Protein AF-A0A432I249-F1 (afdb_monomer_lite)

Secondary structure (DSSP, 8-state):
------------------------PPPHHHHHHGGGG-STTHHHHHHT-SS--EEEPPSB--TGGGTT--HHHHHHHHHHHHTS---EEEEE-----HHHHHHHHHTT--B-----PPTT-EEEEE--B-TTSS-B-HHHHHHHHHHHHHHHHH--

Foldseek 3Di:
DDDDDDDDDDDPDDDDDDPPPPPQQDWVLCVVPLVCLPPPPRLVVVQPDPAAAEAEDFQKTQAPSCVVPAQQNVQVVVCVSSVHGHQEYEAEPADDDPVLQVVVVVRVIHGHHHPDHDPNYHYHYDHQADDSDRHGPPVVVVVVVVVRRCCRPVVD

Radius of gyration: 23.07 Å; chains: 1; bounding box: 67×30×86 Å

Structure (mmCIF, N/CA/C/O backbone):
data_AF-A0A432I249-F1
#
_entry.id   AF-A0A432I249-F1
#
loop_
_atom_site.group_PDB
_atom_site.id
_atom_site.type_symbol
_atom_site.label_atom_id
_atom_site.label_alt_id
_atom_site.label_comp_id
_atom_site.label_asym_id
_atom_site.label_entity_id
_atom_site.label_seq_id
_atom_site.pdbx_PDB_ins_code
_atom_site.Cartn_x
_atom_site.Cartn_y
_atom_site.Cartn_z
_atom_site.occupancy
_atom_site.B_iso_or_equiv
_atom_site.auth_seq_id
_atom_site.auth_comp_id
_atom_site.auth_asym_id
_atom_site.auth_atom_id
_atom_site.pdbx_PDB_model_num
ATOM 1 N N . MET A 1 1 ? 46.261 6.433 66.147 1.00 39.56 1 MET A N 1
ATOM 2 C CA . MET A 1 1 ? 46.619 7.655 65.395 1.00 39.56 1 MET A CA 1
ATOM 3 C C . MET A 1 1 ? 46.267 7.464 63.922 1.00 39.56 1 MET A C 1
ATOM 5 O O . MET A 1 1 ? 46.633 6.440 63.376 1.00 39.56 1 MET A O 1
ATOM 9 N N . ALA A 1 2 ? 45.525 8.437 63.375 1.00 38.78 2 ALA A N 1
ATOM 10 C CA . ALA A 1 2 ? 45.389 8.922 61.988 1.00 38.78 2 ALA A CA 1
ATOM 11 C C . ALA A 1 2 ? 45.228 7.986 60.755 1.00 38.78 2 ALA A C 1
ATOM 13 O O . ALA A 1 2 ? 45.901 6.983 60.575 1.00 38.78 2 ALA A O 1
ATOM 14 N N . ARG A 1 3 ? 44.317 8.439 59.877 1.00 41.22 3 ARG A N 1
ATOM 15 C CA . ARG A 1 3 ? 43.833 7.914 58.584 1.00 41.22 3 ARG A CA 1
ATOM 16 C C . ARG A 1 3 ? 44.811 8.163 57.423 1.00 41.22 3 ARG A C 1
ATOM 18 O O . ARG A 1 3 ? 45.407 9.231 57.427 1.00 41.22 3 ARG A O 1
ATOM 25 N N . THR A 1 4 ? 44.689 7.379 56.337 1.00 40.75 4 THR A N 1
ATOM 26 C CA . THR A 1 4 ? 44.622 7.934 54.960 1.00 40.75 4 THR A CA 1
ATOM 27 C C . THR A 1 4 ? 43.804 7.053 54.002 1.00 40.75 4 THR A C 1
ATOM 29 O O . THR A 1 4 ? 43.886 5.830 54.022 1.00 40.75 4 THR A O 1
ATOM 32 N N . ARG A 1 5 ? 42.980 7.717 53.180 1.00 40.72 5 ARG A N 1
ATOM 33 C CA . ARG A 1 5 ? 42.130 7.199 52.096 1.00 40.72 5 ARG A CA 1
ATOM 34 C C . ARG A 1 5 ? 42.925 6.991 50.798 1.00 40.72 5 ARG A C 1
ATOM 36 O O . ARG A 1 5 ? 43.811 7.787 50.515 1.00 40.72 5 ARG A O 1
ATOM 43 N N . GLY A 1 6 ? 42.404 6.113 49.936 1.00 35.84 6 GLY A N 1
ATOM 44 C CA . GLY A 1 6 ? 42.219 6.416 48.509 1.00 35.84 6 GLY A CA 1
ATOM 45 C C . GLY A 1 6 ? 42.920 5.484 47.518 1.00 35.84 6 GLY A C 1
ATOM 46 O O . GLY A 1 6 ? 44.135 5.520 47.415 1.00 35.84 6 GLY A O 1
ATOM 47 N N . GLN A 1 7 ? 42.142 4.747 46.716 1.00 36.84 7 GLN A N 1
ATOM 48 C CA . GLN A 1 7 ? 41.922 5.000 45.274 1.00 36.84 7 GLN A CA 1
ATOM 49 C C . GLN A 1 7 ? 41.395 3.735 44.564 1.00 36.84 7 GLN A C 1
ATOM 51 O O . GLN A 1 7 ? 42.015 2.677 44.567 1.00 36.84 7 GLN A O 1
ATOM 56 N N . HIS A 1 8 ? 40.214 3.880 43.960 1.00 43.69 8 HIS A N 1
ATOM 57 C CA . HIS A 1 8 ? 39.611 2.970 42.982 1.00 43.69 8 HIS A CA 1
ATOM 58 C C . HIS A 1 8 ? 40.391 2.985 41.656 1.00 43.69 8 HIS A C 1
ATOM 60 O O . HIS A 1 8 ? 40.797 4.070 41.237 1.00 43.69 8 HIS A O 1
ATOM 66 N N . PRO A 1 9 ? 40.419 1.873 40.897 1.00 45.19 9 PRO A N 1
ATOM 67 C CA . PRO A 1 9 ? 40.524 1.923 39.447 1.00 45.19 9 PRO A CA 1
ATOM 68 C C . PRO A 1 9 ? 39.178 1.606 38.753 1.00 45.19 9 PRO A C 1
ATOM 70 O O . PRO A 1 9 ? 38.284 1.011 39.365 1.00 45.19 9 PRO A O 1
ATOM 73 N N . PRO A 1 10 ? 39.000 2.037 37.488 1.00 40.31 10 PRO A N 1
ATOM 74 C CA . PRO A 1 10 ? 37.690 2.290 36.898 1.00 40.31 10 PRO A CA 1
ATOM 75 C C . PRO A 1 10 ? 37.251 1.242 35.860 1.00 40.31 10 PRO A C 1
ATOM 77 O O . PRO A 1 10 ? 38.061 0.580 35.221 1.00 40.31 10 PRO A O 1
ATOM 80 N N . GLY A 1 11 ? 35.943 1.221 35.581 1.00 33.94 11 GLY A N 1
ATOM 81 C CA . GLY A 1 11 ? 35.483 1.189 34.188 1.00 33.94 11 GLY A CA 1
ATOM 82 C C . GLY A 1 11 ? 35.222 -0.169 33.533 1.00 33.94 11 GLY A C 1
ATOM 83 O O . GLY A 1 11 ? 35.686 -0.409 32.423 1.00 33.94 11 GLY A O 1
ATOM 84 N N . GLY A 1 12 ? 34.372 -1.009 34.126 1.00 35.88 12 GLY A N 1
ATOM 85 C CA . GLY A 1 12 ? 33.705 -2.089 33.390 1.00 35.88 12 GLY A CA 1
ATOM 86 C C . GLY A 1 12 ? 32.605 -1.538 32.475 1.00 35.88 12 GLY A C 1
ATOM 87 O O . GLY A 1 12 ? 31.441 -1.473 32.870 1.00 35.88 12 GLY A O 1
ATOM 88 N N . ARG A 1 13 ? 32.953 -1.109 31.253 1.00 39.19 13 ARG A N 1
ATOM 89 C CA . ARG A 1 13 ? 31.958 -0.742 30.230 1.00 39.19 13 ARG A CA 1
ATOM 90 C C . ARG A 1 13 ? 31.211 -1.996 29.777 1.00 39.19 13 ARG A C 1
ATOM 92 O O . ARG A 1 13 ? 31.742 -2.831 29.049 1.00 39.19 13 ARG A O 1
ATOM 99 N N . ARG A 1 14 ? 29.957 -2.102 30.219 1.00 43.97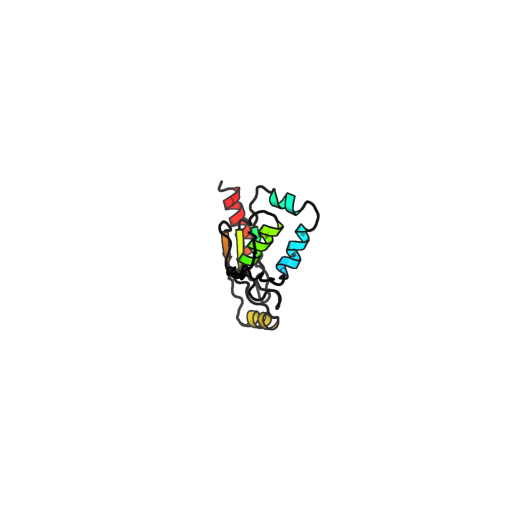 14 ARG A N 1
ATOM 100 C CA . ARG A 1 14 ? 28.965 -3.046 29.703 1.00 43.97 14 ARG A CA 1
ATOM 101 C C . ARG A 1 14 ? 28.795 -2.817 28.202 1.00 43.97 14 ARG A C 1
ATOM 103 O O . ARG A 1 14 ? 28.569 -1.694 27.756 1.00 43.97 14 ARG A O 1
ATOM 110 N N . ARG A 1 15 ? 28.920 -3.899 27.437 1.00 41.84 15 ARG A N 1
ATOM 111 C CA . ARG A 1 15 ? 28.599 -3.962 26.012 1.00 41.84 15 ARG A CA 1
ATOM 112 C C . ARG A 1 15 ? 27.089 -3.768 25.865 1.00 41.84 15 ARG A C 1
ATOM 114 O O . ARG A 1 15 ? 26.337 -4.689 26.154 1.00 41.84 15 ARG A O 1
ATOM 121 N N . HIS A 1 16 ? 26.657 -2.580 25.450 1.00 36.75 16 HIS A N 1
ATOM 122 C CA . HIS A 1 16 ? 25.337 -2.404 24.853 1.00 36.75 16 HIS A CA 1
ATOM 123 C C . HIS A 1 16 ? 25.505 -2.495 23.340 1.00 36.75 16 HIS A C 1
ATOM 125 O O . HIS A 1 16 ? 26.108 -1.635 22.700 1.00 36.75 16 HIS A O 1
ATOM 131 N N . SER A 1 17 ? 25.042 -3.624 22.824 1.00 36.53 17 SER A N 1
ATOM 132 C CA . SER A 1 17 ? 24.881 -3.960 21.422 1.00 36.53 17 SER A CA 1
ATOM 133 C C . SER A 1 17 ? 24.010 -2.943 20.684 1.00 36.53 17 SER A C 1
ATOM 135 O O . SER A 1 17 ? 22.998 -2.472 21.197 1.00 36.53 17 SER A O 1
ATOM 137 N N . ASP A 1 18 ? 24.458 -2.639 19.466 1.00 44.81 18 ASP A N 1
ATOM 138 C CA . ASP A 1 18 ? 23.685 -2.285 18.275 1.00 44.81 18 ASP A CA 1
ATOM 139 C C . ASP A 1 18 ? 22.194 -1.948 18.470 1.00 44.81 18 ASP A C 1
ATOM 141 O O . ASP A 1 18 ? 21.326 -2.813 18.408 1.00 44.81 18 ASP A O 1
ATOM 145 N N . LEU A 1 19 ? 21.884 -0.650 18.496 1.00 35.62 19 LEU A N 1
ATOM 146 C CA . LEU A 1 19 ? 20.716 -0.136 17.781 1.00 35.62 19 LEU A CA 1
ATOM 147 C C . LEU A 1 19 ? 21.216 0.848 16.727 1.00 35.62 19 LEU A C 1
ATOM 149 O O . LEU A 1 19 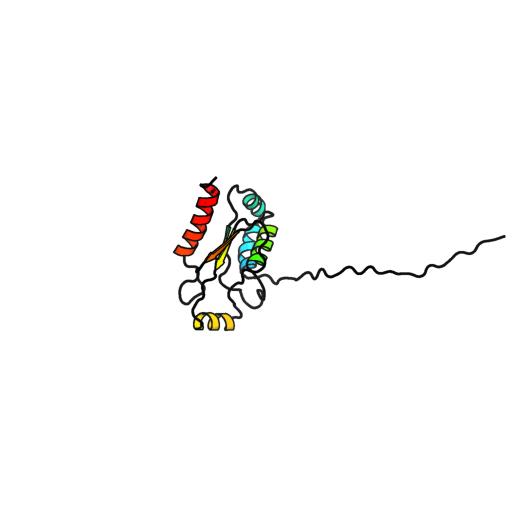? 21.219 2.069 16.900 1.00 35.62 19 LEU A O 1
ATOM 153 N N . ARG A 1 20 ? 21.671 0.294 15.600 1.00 33.75 20 ARG A N 1
ATOM 154 C CA . ARG A 1 20 ? 21.803 1.061 14.363 1.00 33.75 20 ARG A CA 1
ATOM 155 C C . ARG A 1 20 ? 20.412 1.569 14.009 1.00 33.75 20 ARG A C 1
ATOM 157 O O . ARG A 1 20 ? 19.611 0.838 13.435 1.00 33.75 20 ARG A O 1
ATOM 164 N N . ARG A 1 21 ? 20.138 2.833 14.338 1.00 39.12 21 ARG A N 1
ATOM 165 C CA . ARG A 1 21 ? 19.074 3.619 13.713 1.00 39.12 21 ARG A CA 1
ATOM 166 C C . ARG A 1 21 ? 19.352 3.609 12.214 1.00 39.12 21 ARG A C 1
ATOM 168 O O . ARG A 1 21 ? 20.125 4.418 11.706 1.00 39.12 21 ARG A O 1
ATOM 175 N N . ARG A 1 22 ? 18.782 2.635 11.505 1.00 40.09 22 ARG A N 1
ATOM 176 C CA . ARG A 1 22 ? 18.718 2.660 10.051 1.00 40.09 22 ARG A CA 1
ATOM 177 C C . ARG A 1 22 ? 17.809 3.834 9.724 1.00 40.09 22 ARG A C 1
ATOM 179 O O . ARG A 1 22 ? 16.592 3.722 9.789 1.00 40.09 22 ARG A O 1
ATOM 186 N N . HIS A 1 23 ? 18.412 4.986 9.444 1.00 43.94 23 HIS A N 1
ATOM 187 C CA . HIS A 1 23 ? 17.739 6.063 8.737 1.00 43.94 23 HIS A CA 1
ATOM 188 C C . HIS A 1 23 ? 17.369 5.523 7.359 1.00 43.94 23 HIS A C 1
ATOM 190 O O . HIS A 1 23 ? 18.151 5.573 6.410 1.00 43.94 23 HIS A O 1
ATOM 196 N N . HIS A 1 24 ? 16.192 4.912 7.295 1.00 50.62 24 HIS A N 1
ATOM 197 C CA . HIS A 1 24 ? 15.567 4.505 6.060 1.00 50.62 24 HIS A CA 1
ATOM 198 C C . HIS A 1 24 ? 15.215 5.798 5.335 1.00 50.62 24 HIS A C 1
ATOM 200 O O . HIS A 1 24 ? 14.399 6.584 5.818 1.00 50.62 24 HIS A O 1
ATOM 206 N N . ARG A 1 25 ? 15.945 6.097 4.256 1.00 45.66 25 ARG A N 1
ATOM 207 C CA . ARG A 1 25 ? 15.677 7.298 3.473 1.00 45.66 25 ARG A CA 1
ATOM 208 C C . ARG A 1 25 ? 14.258 7.179 2.924 1.00 45.66 25 ARG A C 1
ATOM 210 O O . ARG A 1 25 ? 13.833 6.134 2.445 1.00 45.66 25 ARG A O 1
ATOM 217 N N . THR A 1 26 ? 13.512 8.250 3.109 1.00 45.94 26 THR A N 1
ATOM 218 C CA . THR A 1 26 ? 12.086 8.358 2.849 1.00 45.94 26 THR A CA 1
ATOM 219 C C . THR A 1 26 ? 11.798 8.096 1.367 1.00 45.94 26 THR A C 1
ATOM 221 O O . THR A 1 26 ? 12.388 8.722 0.488 1.00 45.94 26 THR A O 1
ATOM 224 N N . GLY A 1 27 ? 10.920 7.134 1.084 1.00 50.34 27 GLY A N 1
ATOM 225 C CA . GLY A 1 27 ? 10.445 6.851 -0.268 1.00 50.34 27 GLY A CA 1
ATOM 226 C C . GLY A 1 27 ? 9.338 7.793 -0.724 1.00 50.34 27 GLY A C 1
ATOM 227 O O . GLY A 1 27 ? 8.674 8.405 0.109 1.00 50.34 27 GLY A O 1
ATOM 228 N N . LYS A 1 28 ? 9.089 7.881 -2.036 1.00 53.91 28 LYS A N 1
ATOM 229 C CA . LYS A 1 28 ? 8.008 8.712 -2.606 1.00 53.91 28 LYS A CA 1
ATOM 230 C C . LYS A 1 28 ? 6.633 8.376 -2.004 1.00 53.91 28 LYS A C 1
ATOM 232 O O . LYS A 1 28 ? 5.890 9.291 -1.691 1.00 53.91 28 LYS A O 1
ATOM 237 N N . LEU A 1 29 ? 6.360 7.094 -1.712 1.00 56.72 29 LEU A N 1
ATOM 238 C CA . LEU A 1 29 ? 5.166 6.645 -0.970 1.00 56.72 29 LEU A CA 1
ATOM 239 C C . LEU A 1 29 ? 5.002 7.382 0.368 1.00 56.72 29 LEU A C 1
ATOM 241 O O . LEU A 1 29 ? 3.925 7.866 0.696 1.00 56.72 29 LEU A O 1
ATOM 245 N N . LEU A 1 30 ? 6.085 7.491 1.140 1.00 57.38 30 LEU A N 1
ATOM 246 C CA . LEU A 1 30 ? 6.074 8.197 2.416 1.00 57.38 30 LEU A CA 1
ATOM 247 C C . LEU A 1 30 ? 5.973 9.709 2.205 1.00 57.38 30 LEU A C 1
ATOM 249 O O . LEU A 1 30 ? 5.273 10.375 2.951 1.00 57.38 30 LEU A O 1
ATOM 253 N N . HIS A 1 31 ? 6.613 10.257 1.175 1.00 56.72 31 HIS A N 1
ATOM 254 C CA . HIS A 1 31 ? 6.479 11.673 0.837 1.00 56.72 31 HIS A CA 1
ATOM 255 C C . HIS A 1 31 ? 5.096 12.065 0.303 1.00 56.72 31 HIS A C 1
ATOM 257 O O . HIS A 1 31 ? 4.776 13.242 0.351 1.00 56.72 31 HIS A O 1
ATOM 263 N N . GLU A 1 32 ? 4.285 11.131 -0.189 1.00 63.22 32 GLU A N 1
ATOM 264 C CA . GLU A 1 32 ? 2.922 11.408 -0.658 1.00 63.22 32 GLU A CA 1
ATOM 265 C C . GLU A 1 32 ? 1.874 11.124 0.422 1.00 63.22 32 GLU A C 1
ATOM 267 O O . GLU A 1 32 ? 0.943 11.908 0.586 1.00 63.22 32 GLU A O 1
ATOM 272 N N . LEU A 1 33 ? 2.043 10.053 1.209 1.00 74.94 33 LEU A N 1
ATOM 273 C CA . LEU A 1 33 ? 1.086 9.690 2.257 1.00 74.94 33 LEU A CA 1
ATOM 274 C C . LEU A 1 33 ? 1.325 10.422 3.577 1.00 74.94 33 LEU A C 1
ATOM 276 O O . LEU A 1 33 ? 0.365 10.863 4.199 1.00 74.94 33 LEU A O 1
ATOM 280 N N . VAL A 1 34 ? 2.576 10.586 4.022 1.00 75.25 34 VAL A N 1
ATOM 281 C CA . VAL A 1 34 ? 2.858 11.227 5.321 1.00 75.25 34 VAL A CA 1
ATOM 282 C C . VAL A 1 34 ? 2.346 12.671 5.373 1.00 75.25 34 VAL A C 1
ATOM 284 O O . VAL A 1 34 ? 1.765 13.025 6.398 1.00 75.25 34 VAL A O 1
ATOM 287 N N . PRO A 1 35 ? 2.458 13.502 4.313 1.00 76.06 35 PRO A N 1
ATOM 288 C CA . PRO A 1 35 ? 1.904 14.852 4.350 1.00 76.06 35 PRO A CA 1
ATOM 289 C C . PRO A 1 35 ? 0.399 14.930 4.582 1.00 76.06 35 PRO A C 1
ATOM 291 O O . PRO A 1 35 ? -0.049 15.912 5.162 1.00 76.06 35 PRO A O 1
ATOM 294 N N . ILE A 1 36 ? -0.374 13.909 4.195 1.00 76.38 36 ILE A N 1
ATOM 295 C CA . ILE A 1 36 ? -1.826 13.869 4.432 1.00 76.38 36 ILE A CA 1
ATOM 296 C C . ILE A 1 36 ? -2.129 13.845 5.937 1.00 76.38 36 ILE A C 1
ATOM 298 O O . ILE A 1 36 ? -3.144 14.382 6.362 1.00 76.38 36 ILE A O 1
ATOM 302 N N . PHE A 1 37 ? -1.225 13.294 6.751 1.00 77.00 37 PHE A N 1
ATOM 303 C CA . PHE A 1 37 ? -1.368 13.212 8.206 1.00 77.00 37 PHE A CA 1
ATOM 304 C C . PHE A 1 37 ? -0.759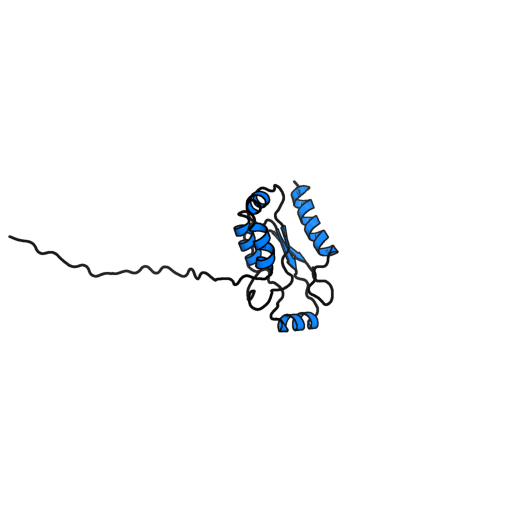 14.403 8.966 1.00 77.00 37 PHE A C 1
ATOM 306 O O . PHE A 1 37 ? -0.876 14.458 10.187 1.00 77.00 37 PHE A O 1
ATOM 313 N N . LEU A 1 38 ? -0.089 15.342 8.281 1.00 78.62 38 LEU A N 1
ATOM 314 C CA . LEU A 1 38 ? 0.522 16.520 8.916 1.00 78.62 38 LEU A CA 1
ATOM 315 C C . LEU A 1 38 ? -0.483 17.576 9.411 1.00 78.62 38 LEU A C 1
ATOM 317 O O . LEU A 1 38 ? -0.192 18.204 10.432 1.00 78.62 38 LEU A O 1
ATOM 321 N N . PRO A 1 39 ? -1.627 17.827 8.739 1.00 85.50 39 PRO A N 1
ATOM 322 C CA . PRO A 1 39 ? -2.646 18.714 9.279 1.00 85.50 39 PRO A CA 1
ATOM 323 C C . PRO A 1 39 ? -3.167 18.204 10.628 1.00 85.50 39 PRO A C 1
ATOM 325 O O . PRO A 1 39 ? -3.422 17.012 10.808 1.00 85.50 39 PRO A O 1
ATOM 328 N N . ALA A 1 40 ? -3.337 19.124 11.579 1.00 82.56 40 ALA A N 1
ATOM 329 C CA . ALA A 1 40 ? -3.802 18.796 12.922 1.00 82.56 40 ALA A CA 1
ATOM 330 C C . ALA A 1 40 ? -5.170 18.090 12.885 1.00 82.56 40 ALA A C 1
ATOM 332 O O . ALA A 1 40 ? -6.075 18.523 12.173 1.00 82.56 40 ALA A O 1
ATOM 333 N N . GLY A 1 41 ? -5.317 17.013 13.660 1.00 84.31 41 GLY A N 1
ATOM 334 C CA . GLY A 1 41 ? -6.565 16.256 13.781 1.00 84.31 41 GLY A CA 1
ATOM 335 C C . GLY A 1 41 ? -6.728 15.105 12.783 1.00 84.31 41 GLY A C 1
ATOM 336 O O . GLY A 1 41 ? -7.539 14.216 13.031 1.00 84.31 41 GLY A O 1
ATOM 337 N N . VAL A 1 42 ? -5.978 15.068 11.670 1.00 87.50 42 VAL A N 1
ATOM 338 C CA . VAL A 1 42 ? -6.174 14.022 10.644 1.00 87.50 42 VAL A CA 1
ATOM 339 C C . VAL A 1 42 ? -5.777 12.647 11.167 1.00 87.50 42 VAL A C 1
ATOM 341 O O . VAL A 1 42 ? -6.524 11.687 10.989 1.00 87.50 42 VAL A O 1
ATOM 344 N N . ARG A 1 43 ? -4.627 12.540 11.842 1.00 89.50 43 ARG A N 1
ATOM 345 C CA . ARG A 1 43 ? -4.191 11.264 12.427 1.00 89.50 43 ARG A CA 1
ATOM 346 C C . ARG A 1 43 ? -5.188 10.761 13.474 1.00 89.50 43 ARG A C 1
ATOM 348 O O . ARG A 1 43 ? -5.487 9.577 13.475 1.00 89.50 43 ARG A O 1
ATOM 355 N N . GLU A 1 44 ? -5.748 11.646 14.305 1.00 90.44 44 GLU A N 1
ATOM 356 C CA . GLU A 1 44 ? -6.713 11.281 15.345 1.00 90.44 44 GLU A CA 1
ATOM 357 C C . GLU A 1 44 ? -8.010 10.749 14.732 1.00 90.44 44 GLU A C 1
ATOM 359 O O . GLU A 1 44 ? -8.517 9.716 15.163 1.00 90.44 44 GLU A O 1
ATOM 364 N N . VAL A 1 45 ? -8.512 11.414 13.687 1.00 90.38 45 VAL A N 1
ATOM 365 C CA . VAL A 1 45 ? -9.711 10.971 12.963 1.00 90.38 45 VAL A CA 1
ATOM 366 C C . VAL A 1 45 ? -9.476 9.620 12.294 1.00 90.38 45 VAL A C 1
ATOM 368 O O . VAL A 1 45 ? -10.313 8.732 12.419 1.00 90.38 45 VAL A O 1
ATOM 371 N N . VAL A 1 46 ? -8.339 9.435 11.617 1.00 88.06 46 VAL A N 1
ATOM 372 C CA . VAL A 1 46 ? -8.018 8.159 10.959 1.00 88.06 46 VAL A CA 1
ATOM 373 C C . VAL A 1 46 ? -7.793 7.047 11.984 1.00 88.06 46 VAL A C 1
ATOM 375 O O . VAL A 1 46 ? -8.219 5.921 11.756 1.00 88.06 46 VAL A O 1
ATOM 378 N N . ALA A 1 47 ? -7.175 7.335 13.128 1.00 90.94 47 ALA A N 1
ATOM 379 C CA . ALA A 1 47 ? -6.999 6.350 14.190 1.00 90.94 47 ALA A CA 1
ATOM 380 C C . ALA A 1 47 ? -8.344 5.882 14.773 1.00 90.94 47 ALA A C 1
ATOM 382 O O . ALA A 1 47 ? -8.480 4.705 15.103 1.00 90.94 47 ALA A O 1
ATOM 383 N N . ALA A 1 48 ? -9.332 6.779 14.852 1.00 92.75 48 ALA A N 1
ATOM 384 C CA . ALA A 1 48 ? -10.639 6.531 15.456 1.00 92.75 48 ALA A CA 1
ATOM 385 C C . ALA A 1 48 ? -11.678 5.872 14.527 1.00 92.75 48 ALA A C 1
ATOM 387 O O . ALA A 1 48 ? -12.802 5.651 14.965 1.00 92.75 48 ALA A O 1
ATOM 388 N N . VAL A 1 49 ? -11.360 5.577 13.258 1.00 91.00 49 VAL A N 1
ATOM 389 C CA . VAL A 1 49 ? -12.333 4.926 12.359 1.00 91.00 49 VAL A CA 1
ATOM 390 C C . VAL A 1 49 ? -12.620 3.488 12.800 1.00 91.00 49 VAL A C 1
ATOM 392 O O . VAL A 1 49 ? -11.693 2.731 13.063 1.00 91.00 49 VAL A O 1
ATOM 395 N N . ASP A 1 50 ? -13.880 3.058 12.800 1.00 88.56 50 ASP A N 1
ATOM 396 C CA . ASP A 1 50 ? -14.230 1.675 13.178 1.00 88.56 50 ASP A CA 1
ATOM 397 C C . ASP A 1 50 ? -13.886 0.641 12.085 1.00 88.56 50 ASP A C 1
ATOM 399 O O . ASP A 1 50 ? -13.798 -0.558 12.340 1.00 88.56 50 ASP A O 1
ATOM 403 N N . GLY A 1 51 ? -13.673 1.098 10.847 1.00 91.31 51 GLY A N 1
ATOM 404 C CA . GLY A 1 51 ? -13.313 0.244 9.712 1.00 91.31 51 GLY A CA 1
ATOM 405 C C . GLY A 1 51 ? -11.829 -0.152 9.674 1.00 91.31 51 GLY A C 1
ATOM 406 O O . GLY A 1 51 ? -10.999 0.461 10.354 1.00 91.31 51 GLY A O 1
ATOM 407 N N . PRO A 1 52 ? -11.458 -1.150 8.847 1.00 94.19 52 PRO A N 1
ATOM 408 C CA . PRO A 1 52 ? -10.069 -1.565 8.695 1.00 94.19 52 PRO A CA 1
ATOM 409 C C . PRO A 1 52 ? -9.233 -0.510 7.959 1.00 94.19 52 PRO A C 1
ATOM 411 O O . PRO A 1 52 ? -9.674 0.085 6.973 1.00 94.19 52 PRO A O 1
ATOM 414 N N . ILE A 1 53 ? -7.984 -0.337 8.382 1.00 95.31 53 ILE A N 1
ATOM 415 C CA . ILE A 1 53 ? -6.981 0.460 7.679 1.00 95.31 53 ILE A CA 1
ATOM 416 C C . ILE A 1 53 ? -6.307 -0.422 6.624 1.00 95.31 53 ILE A C 1
ATOM 418 O O . ILE A 1 53 ? -5.519 -1.312 6.946 1.00 95.31 53 ILE A O 1
ATOM 422 N N . VAL A 1 54 ? -6.595 -0.150 5.350 1.00 96.31 54 VAL A N 1
ATOM 423 C CA . VAL A 1 54 ? -6.026 -0.876 4.204 1.00 96.31 54 VAL A CA 1
ATOM 424 C C . VAL A 1 54 ? -4.964 -0.020 3.515 1.00 96.31 54 VAL A C 1
ATOM 426 O O . VAL A 1 54 ? -5.266 1.054 2.993 1.00 96.31 54 VAL A O 1
ATOM 429 N N . LEU A 1 55 ? -3.723 -0.505 3.466 1.00 96.50 55 LEU A N 1
ATOM 430 C CA . LEU A 1 55 ? -2.614 0.139 2.763 1.00 96.50 55 LEU A CA 1
ATOM 431 C C . LEU A 1 55 ? -2.392 -0.510 1.392 1.00 96.50 55 LEU A C 1
ATOM 433 O O . LEU A 1 55 ? -1.960 -1.655 1.299 1.00 96.50 55 LEU A O 1
ATOM 437 N N . VAL A 1 56 ? -2.610 0.244 0.315 1.00 96.44 56 VAL A N 1
ATOM 438 C CA . VAL A 1 56 ? -2.189 -0.161 -1.036 1.00 96.44 56 VAL A CA 1
ATOM 439 C C . VAL A 1 56 ? -0.780 0.359 -1.285 1.00 96.44 56 VAL A C 1
ATOM 441 O O . VAL A 1 56 ? -0.532 1.561 -1.202 1.00 96.44 56 VAL A O 1
ATOM 444 N N . THR A 1 57 ? 0.152 -0.545 -1.570 1.00 95.25 57 THR A N 1
ATOM 445 C CA . THR A 1 57 ? 1.559 -0.181 -1.769 1.00 95.25 57 THR A CA 1
ATOM 446 C C . THR A 1 57 ? 1.857 0.276 -3.195 1.00 95.25 57 THR A C 1
ATOM 448 O O . THR A 1 57 ? 1.094 0.033 -4.129 1.00 95.25 57 THR A O 1
ATOM 451 N N . ASN A 1 58 ? 2.997 0.945 -3.376 1.00 92.69 58 ASN A N 1
ATOM 452 C CA . ASN A 1 58 ? 3.527 1.206 -4.711 1.00 92.69 58 ASN A CA 1
ATOM 453 C C . ASN A 1 58 ? 3.920 -0.108 -5.403 1.00 92.69 58 ASN A C 1
ATOM 455 O O . ASN A 1 58 ? 4.364 -1.052 -4.757 1.00 92.69 58 ASN A O 1
ATOM 459 N N . LEU A 1 59 ? 3.840 -0.132 -6.736 1.00 93.62 59 LEU A N 1
ATOM 460 C CA . LEU A 1 59 ? 4.303 -1.271 -7.540 1.00 93.62 59 LEU A CA 1
ATOM 461 C C . LEU A 1 59 ? 5.832 -1.413 -7.530 1.00 93.62 59 LEU A C 1
ATOM 463 O O . LEU A 1 59 ? 6.361 -2.520 -7.584 1.00 93.62 59 LEU A O 1
ATOM 467 N N . LEU A 1 60 ? 6.527 -0.277 -7.484 1.00 92.75 60 LEU A N 1
ATOM 468 C CA . LEU A 1 60 ? 7.978 -0.173 -7.533 1.00 92.75 60 LEU A CA 1
ATOM 469 C C . LEU A 1 60 ? 8.490 0.663 -6.357 1.00 92.75 60 LEU A C 1
ATOM 471 O O . LEU A 1 60 ? 7.786 1.523 -5.818 1.00 92.75 60 LEU A O 1
ATOM 475 N N . THR A 1 61 ? 9.753 0.459 -6.012 1.00 92.19 61 THR A N 1
ATOM 476 C CA . THR A 1 61 ? 10.547 1.444 -5.285 1.00 92.19 61 THR A CA 1
ATOM 477 C C . THR A 1 61 ? 10.757 2.695 -6.144 1.00 92.19 61 THR A C 1
ATOM 479 O O . THR A 1 61 ? 10.674 2.667 -7.371 1.00 92.19 61 THR A O 1
ATOM 482 N N . GLU A 1 62 ? 11.016 3.829 -5.496 1.00 86.00 62 GLU A N 1
ATOM 483 C CA . GLU A 1 62 ? 11.168 5.122 -6.164 1.00 86.00 62 GLU A CA 1
ATOM 484 C C . GLU A 1 62 ? 12.578 5.661 -5.939 1.00 86.00 62 GLU A C 1
ATOM 486 O O . GLU A 1 62 ? 12.897 6.273 -4.912 1.00 86.00 62 GLU A O 1
ATOM 491 N N . GLY A 1 63 ? 13.426 5.397 -6.931 1.00 82.75 63 GLY A N 1
ATOM 492 C CA . GLY A 1 63 ? 14.812 5.824 -6.978 1.00 82.75 63 GLY A CA 1
ATOM 493 C C . GLY A 1 63 ? 15.667 5.265 -5.839 1.00 82.75 63 GLY A C 1
ATOM 494 O O . GLY A 1 63 ? 15.281 4.412 -5.039 1.00 82.75 63 GLY A O 1
ATOM 495 N N . ARG A 1 64 ? 16.872 5.825 -5.708 1.00 81.62 64 ARG A N 1
ATOM 496 C CA . ARG A 1 64 ? 17.876 5.362 -4.731 1.00 81.62 64 ARG A CA 1
ATOM 497 C C . ARG A 1 64 ? 17.456 5.552 -3.269 1.00 81.62 64 ARG A C 1
ATOM 499 O O . ARG A 1 64 ? 18.050 4.931 -2.389 1.00 81.62 64 ARG A O 1
ATOM 506 N N . GLY A 1 65 ? 16.471 6.414 -3.001 1.00 76.56 65 GLY A N 1
ATOM 507 C CA . GLY A 1 65 ? 15.951 6.667 -1.655 1.00 76.56 65 GLY A CA 1
ATOM 508 C C . GLY A 1 65 ? 15.264 5.444 -1.049 1.00 76.56 65 GLY A C 1
ATOM 509 O O . GLY A 1 65 ? 15.390 5.220 0.147 1.00 76.56 65 GLY A O 1
ATOM 510 N N . MET A 1 66 ? 14.636 4.611 -1.881 1.00 87.00 66 MET A N 1
ATOM 511 C CA . MET A 1 66 ? 13.899 3.415 -1.460 1.00 87.00 66 MET A CA 1
ATOM 512 C C . MET A 1 66 ? 14.712 2.122 -1.556 1.00 87.00 66 MET A C 1
ATOM 514 O O . MET A 1 66 ? 14.138 1.037 -1.532 1.00 87.00 66 MET A O 1
ATOM 518 N N . LYS A 1 67 ? 16.043 2.198 -1.661 1.00 83.62 67 LYS A N 1
ATOM 519 C CA . LYS A 1 67 ? 16.869 0.989 -1.741 1.00 83.62 67 LYS A CA 1
ATOM 520 C C . LYS A 1 67 ? 16.668 0.118 -0.494 1.00 83.62 67 LYS A C 1
ATOM 522 O O . LYS A 1 67 ? 16.961 0.556 0.622 1.00 83.62 67 LYS A O 1
ATOM 527 N N . GLY A 1 68 ? 16.204 -1.116 -0.699 1.00 86.00 68 GLY A N 1
ATOM 528 C CA . GLY A 1 68 ? 15.877 -2.051 0.382 1.00 86.00 68 GLY A CA 1
ATOM 529 C C . GLY A 1 68 ? 14.627 -1.676 1.187 1.00 86.00 68 GLY A C 1
ATOM 530 O O . GLY A 1 68 ? 14.460 -2.175 2.296 1.00 86.00 68 GLY A O 1
ATOM 531 N N . PHE A 1 69 ? 13.789 -0.772 0.673 1.00 91.50 69 PHE A N 1
ATOM 532 C CA . PHE A 1 69 ? 12.483 -0.446 1.243 1.00 91.50 69 PHE A CA 1
ATOM 533 C C . PHE A 1 69 ? 11.468 -1.524 0.865 1.00 91.50 69 PHE A C 1
ATOM 535 O O . PHE A 1 69 ? 11.446 -1.981 -0.275 1.00 91.50 69 PHE A O 1
ATOM 542 N N . THR A 1 70 ? 10.628 -1.924 1.816 1.00 95.25 70 THR A N 1
ATOM 543 C CA . THR A 1 70 ? 9.682 -3.038 1.662 1.00 95.25 70 THR A CA 1
ATOM 544 C C . THR A 1 70 ? 8.249 -2.594 1.957 1.00 95.25 70 THR A C 1
ATOM 546 O O . THR A 1 70 ? 8.020 -1.550 2.576 1.00 95.25 70 THR A O 1
ATOM 549 N N . ALA A 1 71 ? 7.264 -3.399 1.557 1.00 95.94 71 ALA A N 1
ATOM 550 C CA . ALA A 1 71 ? 5.874 -3.206 1.965 1.00 95.94 71 ALA A CA 1
ATOM 551 C C . ALA A 1 71 ? 5.726 -3.236 3.497 1.00 95.94 71 ALA A C 1
ATOM 553 O O . ALA A 1 71 ? 5.060 -2.376 4.066 1.00 95.94 71 ALA A O 1
ATOM 554 N N . GLY A 1 72 ? 6.414 -4.152 4.182 1.00 96.88 72 GLY A N 1
ATOM 555 C CA . GLY A 1 72 ? 6.440 -4.220 5.646 1.00 96.88 72 GLY A CA 1
ATOM 556 C C . GLY A 1 72 ? 7.028 -2.977 6.326 1.00 96.88 72 GLY A C 1
ATOM 557 O O . GLY A 1 72 ? 6.501 -2.498 7.337 1.00 96.88 72 GLY A O 1
ATOM 558 N N . ALA A 1 73 ? 8.056 -2.365 5.727 1.00 94.94 73 ALA A N 1
ATOM 559 C CA . ALA A 1 73 ? 8.575 -1.073 6.177 1.00 94.94 73 ALA A CA 1
ATOM 560 C C . ALA A 1 73 ? 7.535 0.049 6.000 1.00 94.94 73 ALA A C 1
ATOM 562 O O . ALA A 1 73 ? 7.398 0.905 6.878 1.00 94.94 73 ALA A O 1
ATOM 563 N N . ALA A 1 74 ? 6.765 0.027 4.904 1.00 94.44 74 ALA A N 1
ATOM 564 C CA . ALA A 1 74 ? 5.653 0.953 4.693 1.00 94.44 74 ALA A CA 1
ATOM 565 C C . ALA A 1 74 ? 4.564 0.785 5.762 1.00 94.44 74 ALA A C 1
ATOM 567 O O . ALA A 1 74 ? 4.163 1.772 6.373 1.00 94.44 74 ALA A O 1
ATOM 568 N N . VAL A 1 75 ? 4.139 -0.455 6.026 1.00 96.62 75 VAL A N 1
ATOM 569 C CA . VAL A 1 75 ? 3.145 -0.800 7.056 1.00 96.62 75 VAL A CA 1
ATOM 570 C C . VAL A 1 75 ? 3.570 -0.263 8.416 1.00 96.62 75 VAL A C 1
ATOM 572 O O . VAL A 1 75 ? 2.805 0.453 9.060 1.00 96.62 75 VAL A O 1
ATOM 575 N N . SER A 1 76 ? 4.808 -0.545 8.823 1.00 95.31 76 SER A N 1
ATOM 576 C CA . SER A 1 76 ? 5.338 -0.103 10.116 1.00 95.31 76 SER A CA 1
ATOM 577 C C . SER A 1 76 ? 5.327 1.422 10.230 1.00 95.31 76 SER A C 1
ATOM 579 O O . SER A 1 76 ? 4.870 1.979 11.226 1.00 95.31 76 SER A O 1
ATOM 581 N N . ARG A 1 77 ? 5.779 2.116 9.177 1.00 92.81 77 ARG A N 1
ATOM 582 C CA . ARG A 1 77 ? 5.881 3.576 9.182 1.00 92.81 77 ARG A CA 1
ATOM 583 C C . ARG A 1 77 ? 4.521 4.267 9.148 1.00 92.81 77 ARG A C 1
ATOM 585 O O . ARG A 1 77 ? 4.340 5.267 9.832 1.00 92.81 77 ARG A O 1
ATOM 592 N N . ILE A 1 78 ? 3.577 3.761 8.359 1.00 93.50 78 ILE A N 1
ATOM 593 C CA . ILE A 1 78 ? 2.221 4.317 8.297 1.00 93.50 78 ILE A CA 1
ATOM 594 C C . ILE A 1 78 ? 1.482 4.059 9.609 1.00 93.50 78 ILE A C 1
ATOM 596 O O . ILE A 1 78 ? 0.844 4.974 10.120 1.00 93.50 78 ILE A O 1
ATOM 600 N N . SER A 1 79 ? 1.649 2.878 10.208 1.00 94.62 79 SER A N 1
ATOM 601 C CA . SER A 1 79 ? 1.061 2.578 11.517 1.00 94.62 79 SER A CA 1
ATOM 602 C C . SER A 1 79 ? 1.562 3.540 12.601 1.00 94.62 79 SER A C 1
ATOM 604 O O . SER A 1 79 ? 0.775 4.059 13.388 1.00 94.62 79 SER A O 1
ATOM 606 N N . GLU A 1 80 ? 2.865 3.844 12.603 1.00 93.44 80 GLU A N 1
ATOM 607 C CA . GLU A 1 80 ? 3.472 4.832 13.508 1.00 93.44 80 GLU A CA 1
ATOM 608 C C . GLU A 1 80 ? 2.891 6.241 13.301 1.00 93.44 80 GLU A C 1
ATOM 610 O O . GLU A 1 80 ? 2.602 6.938 14.270 1.00 93.44 80 GLU A O 1
ATOM 615 N N . VAL A 1 81 ? 2.704 6.661 12.046 1.00 91.88 81 VAL A N 1
ATOM 616 C CA . VAL A 1 81 ? 2.166 7.991 11.711 1.00 91.88 81 VAL A CA 1
ATOM 617 C C . VAL A 1 81 ? 0.701 8.133 12.124 1.00 91.88 81 VAL A C 1
ATOM 619 O O . VAL A 1 81 ? 0.315 9.186 12.632 1.00 91.88 81 VAL A O 1
ATOM 622 N N . ILE A 1 82 ? -0.104 7.087 11.930 1.00 92.19 82 ILE A N 1
ATOM 623 C CA . ILE A 1 82 ? -1.515 7.075 12.334 1.00 92.19 82 ILE A CA 1
ATOM 624 C C . ILE A 1 82 ? -1.637 6.952 13.861 1.00 92.19 82 ILE A C 1
ATOM 626 O O . ILE A 1 82 ? -2.552 7.516 14.452 1.00 92.19 82 ILE A O 1
ATOM 630 N N . GLY A 1 83 ? -0.717 6.233 14.513 1.00 93.50 83 GLY A N 1
ATOM 631 C CA . GLY A 1 83 ? -0.864 5.817 15.910 1.00 93.50 83 GLY A CA 1
ATOM 632 C C . GLY A 1 83 ? -1.795 4.611 16.081 1.00 93.50 83 GLY A C 1
ATOM 633 O O . GLY A 1 83 ? -2.282 4.361 17.180 1.00 93.50 83 GLY A O 1
ATOM 634 N N . ARG A 1 84 ? -2.045 3.866 14.998 1.00 94.50 84 ARG A N 1
ATOM 635 C CA . ARG A 1 84 ? -2.868 2.651 14.945 1.00 94.50 84 ARG A CA 1
ATOM 636 C C . ARG A 1 84 ? -2.293 1.697 13.901 1.00 94.50 84 ARG A C 1
ATOM 638 O O . ARG A 1 84 ? -1.817 2.145 12.862 1.00 94.50 84 ARG A O 1
ATOM 645 N N . SER A 1 85 ? -2.357 0.395 14.168 1.00 96.06 85 SER A N 1
ATOM 646 C CA . SER A 1 85 ? -1.912 -0.638 13.229 1.00 96.06 85 SER A CA 1
ATOM 647 C C . SER A 1 85 ? -2.676 -0.579 11.906 1.00 96.06 85 SER A C 1
ATOM 649 O O . SER A 1 85 ? -3.901 -0.483 11.888 1.00 96.06 85 SER A O 1
ATOM 651 N N . VAL A 1 86 ? -1.943 -0.676 10.797 1.00 97.12 86 VAL A N 1
ATOM 652 C CA . VAL A 1 86 ? -2.517 -1.028 9.495 1.00 97.12 86 VAL A CA 1
ATOM 653 C C . VAL A 1 86 ? -2.988 -2.480 9.556 1.00 97.12 86 VAL A C 1
ATOM 655 O O . VAL A 1 86 ? -2.232 -3.365 9.953 1.00 97.12 86 VAL A O 1
ATOM 658 N N . ASP A 1 87 ? -4.228 -2.708 9.144 1.00 97.25 87 ASP A N 1
ATOM 659 C CA . ASP A 1 87 ? -4.920 -3.988 9.265 1.00 97.25 87 ASP A CA 1
ATOM 660 C C . ASP A 1 87 ? -4.643 -4.924 8.077 1.00 97.25 87 ASP A C 1
ATOM 662 O O . ASP A 1 87 ? -4.600 -6.148 8.228 1.00 97.25 87 ASP A O 1
ATOM 666 N N . VAL A 1 88 ? -4.482 -4.342 6.883 1.00 98.19 88 VAL A N 1
ATOM 667 C CA . VAL A 1 88 ? -4.227 -5.065 5.631 1.00 98.19 88 VAL A CA 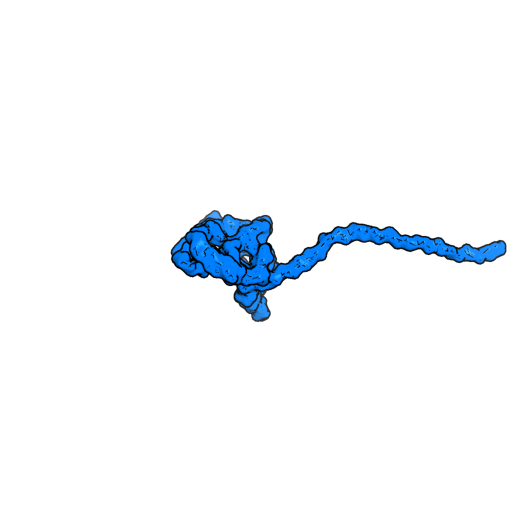1
ATOM 668 C C . VAL A 1 88 ? -3.254 -4.284 4.761 1.00 98.19 88 VAL A C 1
ATOM 670 O O . VAL A 1 88 ? -3.396 -3.072 4.593 1.00 98.19 88 VAL A O 1
ATOM 673 N N . VAL A 1 89 ? -2.318 -4.983 4.125 1.00 98.12 89 VAL A N 1
ATOM 674 C CA . VAL A 1 89 ? -1.459 -4.441 3.074 1.00 98.12 89 VAL A CA 1
ATOM 675 C C . VAL A 1 89 ? -1.686 -5.173 1.754 1.00 98.12 89 VAL A C 1
ATOM 677 O O . VAL A 1 89 ? -1.634 -6.399 1.684 1.00 98.12 89 VAL A O 1
ATOM 680 N N . ILE A 1 90 ? -1.928 -4.413 0.685 1.00 98.12 90 ILE A N 1
ATOM 681 C CA . ILE A 1 90 ? -2.071 -4.932 -0.677 1.00 98.12 90 ILE A CA 1
ATOM 682 C C . ILE A 1 90 ? -0.761 -4.694 -1.431 1.00 98.12 90 ILE A C 1
ATOM 684 O O . ILE A 1 90 ? -0.312 -3.549 -1.581 1.00 98.12 90 ILE A O 1
ATOM 688 N N . VAL A 1 91 ? -0.152 -5.780 -1.908 1.00 97.62 91 VAL A N 1
ATOM 689 C CA . VAL A 1 91 ? 1.161 -5.784 -2.564 1.00 97.62 91 VAL A CA 1
ATOM 690 C C . VAL A 1 91 ? 1.072 -6.417 -3.946 1.00 97.62 91 VAL A C 1
ATOM 692 O O . VAL A 1 91 ? 0.511 -7.497 -4.129 1.00 97.62 91 VAL A O 1
ATOM 695 N N . ASN A 1 92 ? 1.649 -5.751 -4.943 1.00 96.44 92 ASN A N 1
ATOM 696 C CA . ASN A 1 92 ? 1.766 -6.334 -6.270 1.00 96.44 92 ASN A CA 1
ATOM 697 C C . ASN A 1 92 ? 2.872 -7.388 -6.317 1.00 96.44 92 ASN A C 1
ATOM 699 O O . ASN A 1 92 ? 4.031 -7.092 -6.046 1.00 96.44 92 ASN A O 1
ATOM 703 N N . THR A 1 93 ? 2.513 -8.579 -6.776 1.00 93.38 93 THR A N 1
ATOM 704 C CA . THR A 1 93 ? 3.442 -9.648 -7.166 1.00 93.38 93 THR A CA 1
ATOM 705 C C . THR A 1 93 ? 3.420 -9.904 -8.673 1.00 93.38 93 THR A C 1
ATOM 707 O O . THR A 1 93 ? 4.159 -10.751 -9.167 1.00 93.38 93 THR A O 1
ATOM 710 N N . GLY A 1 94 ? 2.605 -9.151 -9.422 1.00 87.62 94 GLY A N 1
ATOM 711 C CA . GLY A 1 94 ? 2.570 -9.209 -10.878 1.00 87.62 94 GLY A CA 1
ATOM 712 C C . GLY A 1 94 ? 3.879 -8.743 -11.496 1.00 87.62 94 GLY A C 1
ATOM 713 O O . GLY A 1 94 ? 4.410 -7.692 -11.129 1.00 87.62 94 GLY A O 1
ATOM 714 N N . HIS A 1 95 ? 4.366 -9.526 -12.453 1.00 79.81 95 HIS A N 1
ATOM 715 C CA . HIS A 1 95 ? 5.622 -9.285 -13.143 1.00 79.81 95 HIS A CA 1
ATOM 716 C C . HIS A 1 95 ? 5.335 -8.686 -14.524 1.00 79.81 95 HIS A C 1
ATOM 718 O O . HIS A 1 95 ? 4.792 -9.385 -15.384 1.00 79.81 95 HIS A O 1
ATOM 724 N N . PRO A 1 96 ? 5.640 -7.403 -14.771 1.00 74.88 96 PRO A N 1
ATOM 725 C CA . PRO A 1 96 ? 5.660 -6.921 -16.141 1.00 74.88 96 PRO A CA 1
ATOM 726 C C . PRO A 1 96 ? 6.807 -7.612 -16.892 1.00 74.88 96 PRO A C 1
ATOM 728 O O . PRO A 1 96 ? 7.758 -8.094 -16.277 1.00 74.88 96 PRO A O 1
ATOM 731 N N . GLY A 1 97 ? 6.712 -7.685 -18.221 1.00 83.56 97 GLY A N 1
ATOM 732 C CA . GLY A 1 97 ? 7.761 -8.301 -19.038 1.00 83.56 97 GLY A CA 1
ATOM 733 C C . GLY A 1 97 ? 9.140 -7.680 -18.778 1.00 83.56 97 GLY A C 1
ATOM 734 O O . GLY A 1 97 ? 9.240 -6.517 -18.377 1.00 83.56 97 GLY A O 1
ATOM 735 N N . GLU A 1 98 ? 10.200 -8.449 -19.031 1.00 87.12 98 GLU A N 1
ATOM 736 C CA . GLU A 1 98 ? 11.585 -8.074 -18.698 1.00 87.12 98 GLU A CA 1
ATOM 737 C C . GLU A 1 98 ? 11.996 -6.706 -19.263 1.00 87.12 98 GLU A C 1
ATOM 739 O O . GLU A 1 98 ? 12.669 -5.935 -18.585 1.00 87.12 98 GLU A O 1
ATOM 744 N N . GLU A 1 99 ? 11.519 -6.349 -20.459 1.00 86.56 99 GLU A N 1
ATOM 745 C CA . GLU A 1 99 ? 11.779 -5.045 -21.083 1.00 86.56 99 GLU A CA 1
ATOM 746 C C . GLU A 1 99 ? 11.252 -3.869 -20.239 1.00 86.56 99 GLU A C 1
ATOM 748 O O . GLU A 1 99 ? 11.924 -2.848 -20.072 1.00 86.56 99 GLU A O 1
ATOM 753 N N . SER A 1 100 ? 10.049 -4.004 -19.671 1.00 87.12 100 SER A N 1
ATOM 754 C CA . SER A 1 100 ? 9.478 -2.979 -18.796 1.00 87.12 100 SER A CA 1
ATOM 755 C C . SER A 1 100 ? 10.281 -2.853 -17.504 1.00 87.12 100 SER A C 1
ATOM 757 O O . SER A 1 100 ? 10.517 -1.736 -17.050 1.00 87.12 100 SER A O 1
ATOM 759 N N . LEU A 1 101 ? 10.729 -3.971 -16.925 1.00 89.19 101 LEU A N 1
ATOM 760 C CA . LEU A 1 101 ? 11.555 -3.947 -15.716 1.00 89.19 101 LEU A CA 1
ATOM 761 C C . LEU A 1 101 ? 12.927 -3.331 -15.965 1.00 89.19 101 LEU A C 1
ATOM 763 O O . LEU A 1 101 ? 13.365 -2.522 -15.152 1.00 89.19 101 LEU A O 1
ATOM 767 N N . ALA A 1 102 ? 13.570 -3.652 -17.089 1.00 90.75 102 ALA A N 1
ATOM 768 C CA . ALA A 1 102 ? 14.862 -3.081 -17.461 1.00 90.75 102 ALA A CA 1
ATOM 769 C C . ALA A 1 102 ? 14.795 -1.547 -17.526 1.00 90.75 102 ALA A C 1
ATOM 771 O O . ALA A 1 102 ? 15.612 -0.862 -16.915 1.00 90.75 102 ALA A O 1
ATOM 772 N N . ARG A 1 103 ? 13.741 -1.003 -18.149 1.00 90.44 103 ARG A N 1
ATOM 773 C CA . ARG A 1 103 ? 13.507 0.447 -18.217 1.00 90.44 103 ARG A CA 1
ATOM 774 C C . ARG A 1 103 ? 13.410 1.099 -16.836 1.00 90.44 103 ARG A C 1
ATOM 776 O O . ARG A 1 103 ? 13.941 2.181 -16.620 1.00 90.44 103 ARG A O 1
ATOM 783 N N . TYR A 1 104 ? 12.721 0.453 -15.898 1.00 91.62 104 TYR A N 1
ATOM 784 C CA . TYR A 1 104 ? 12.596 0.965 -14.533 1.00 91.62 104 TYR A CA 1
ATOM 785 C C . TYR A 1 104 ? 13.883 0.791 -13.719 1.00 91.62 104 TYR A C 1
ATOM 787 O O . TYR A 1 104 ? 14.207 1.653 -12.899 1.00 91.62 104 TYR A O 1
ATOM 795 N N . ALA A 1 105 ? 14.653 -0.264 -13.981 1.00 91.25 105 ALA A N 1
ATOM 796 C CA . ALA A 1 105 ? 15.951 -0.478 -13.356 1.00 91.25 105 ALA A CA 1
ATOM 797 C C . ALA A 1 105 ? 16.955 0.632 -13.722 1.00 91.25 105 ALA A C 1
ATOM 799 O O . ALA A 1 105 ? 17.694 1.088 -12.841 1.00 91.25 105 ALA A O 1
ATOM 800 N N . ASP A 1 106 ? 16.920 1.134 -14.963 1.00 91.44 106 ASP A N 1
ATOM 801 C CA . ASP A 1 106 ? 17.720 2.290 -15.405 1.00 91.44 106 ASP A CA 1
ATOM 802 C C . ASP A 1 106 ? 17.404 3.559 -14.588 1.00 91.44 106 ASP A C 1
ATOM 804 O O . ASP A 1 106 ? 18.293 4.359 -14.290 1.00 91.44 106 ASP A O 1
ATOM 808 N N . GLU A 1 107 ? 16.159 3.704 -14.123 1.00 88.69 107 GLU A N 1
ATOM 809 C CA . GLU A 1 107 ? 15.713 4.773 -13.215 1.00 88.69 107 GLU A CA 1
ATOM 810 C C . GLU A 1 107 ? 15.950 4.462 -11.721 1.00 88.69 107 GLU A C 1
ATOM 812 O O . GLU A 1 107 ? 15.525 5.216 -10.839 1.00 88.69 107 GLU A O 1
ATOM 817 N N . HIS A 1 108 ? 16.634 3.359 -11.406 1.00 90.62 108 HIS A N 1
ATOM 818 C CA . HIS A 1 108 ? 16.831 2.846 -10.045 1.00 90.62 108 HIS A CA 1
ATOM 819 C C . HIS A 1 108 ? 15.526 2.508 -9.319 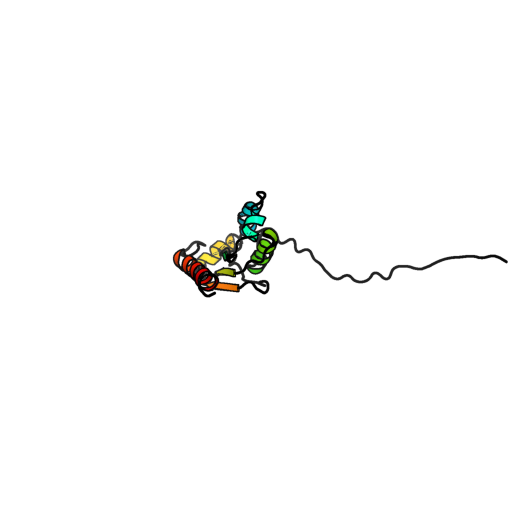1.00 90.62 108 HIS A C 1
ATOM 821 O O . HIS A 1 108 ? 15.399 2.757 -8.116 1.00 90.62 108 HIS A O 1
ATOM 827 N N . LYS A 1 109 ? 14.563 1.954 -10.053 1.00 91.44 109 LYS A N 1
ATOM 828 C CA . LYS A 1 109 ? 13.303 1.438 -9.527 1.00 91.44 109 LYS A CA 1
ATOM 829 C C . LYS A 1 109 ? 13.269 -0.076 -9.689 1.00 91.44 109 LYS A C 1
ATOM 831 O O . LYS A 1 109 ? 13.569 -0.609 -10.751 1.00 91.44 109 LYS A O 1
ATOM 836 N N . GLU A 1 110 ? 12.889 -0.763 -8.626 1.00 92.00 110 GLU A N 1
ATOM 837 C CA . GLU A 1 110 ? 12.766 -2.222 -8.557 1.00 92.00 110 GLU A CA 1
ATOM 838 C C . GLU A 1 110 ? 11.367 -2.585 -8.041 1.00 92.00 110 GLU A C 1
ATOM 840 O O . GLU A 1 110 ? 10.776 -1.778 -7.317 1.00 92.00 110 GLU A O 1
ATOM 845 N N . PRO A 1 111 ? 10.799 -3.753 -8.400 1.00 93.62 111 PRO A N 1
ATOM 846 C CA . PRO A 1 111 ? 9.559 -4.238 -7.796 1.00 93.62 111 PRO A CA 1
ATOM 847 C C . PRO A 1 111 ? 9.616 -4.137 -6.277 1.00 93.62 111 PRO A C 1
ATOM 849 O O . PRO A 1 111 ? 10.604 -4.553 -5.676 1.00 93.62 111 PRO A O 1
ATOM 852 N N . LEU A 1 112 ? 8.579 -3.561 -5.663 1.00 94.19 112 LEU A N 1
ATOM 853 C CA . LEU A 1 112 ? 8.568 -3.355 -4.219 1.00 94.19 112 LEU A CA 1
ATOM 854 C C . LEU A 1 112 ? 8.485 -4.720 -3.506 1.00 94.19 112 LEU A C 1
ATOM 856 O O . LEU A 1 112 ? 7.457 -5.393 -3.607 1.00 94.19 112 LEU A O 1
ATOM 860 N N . PRO A 1 113 ? 9.525 -5.148 -2.770 1.00 94.81 113 PRO A N 1
ATOM 861 C CA . PRO A 1 113 ? 9.488 -6.420 -2.062 1.00 94.81 113 PRO A CA 1
ATOM 862 C C . PRO A 1 113 ? 8.506 -6.371 -0.885 1.00 94.81 113 PRO A C 1
ATOM 864 O O . PRO A 1 113 ? 8.353 -5.338 -0.231 1.00 94.81 113 PRO A O 1
ATOM 867 N N . VAL A 1 114 ? 7.892 -7.512 -0.553 1.00 96.31 114 VAL A N 1
ATOM 868 C CA . VAL A 1 114 ? 6.993 -7.628 0.612 1.00 96.31 114 VAL A CA 1
ATOM 869 C C . VAL A 1 114 ? 7.755 -7.338 1.915 1.00 96.31 114 VAL A C 1
ATOM 871 O O . VAL A 1 114 ? 7.366 -6.450 2.674 1.00 96.31 114 VAL A O 1
ATOM 874 N N . GLY A 1 115 ? 8.894 -8.010 2.124 1.00 95.62 115 GLY A N 1
ATOM 875 C CA . GLY A 1 115 ? 9.713 -7.894 3.337 1.00 95.62 115 GLY A CA 1
ATOM 876 C C . GLY A 1 115 ? 9.005 -8.373 4.608 1.00 95.62 115 GLY A C 1
ATOM 877 O O . GLY A 1 115 ? 8.017 -9.099 4.535 1.00 95.62 115 GLY A O 1
ATOM 878 N N . ASP A 1 116 ? 9.514 -7.946 5.765 1.00 96.69 116 ASP A N 1
ATOM 879 C CA . ASP A 1 116 ? 8.973 -8.325 7.075 1.00 96.69 116 ASP A CA 1
ATOM 880 C C . ASP A 1 116 ? 7.746 -7.472 7.422 1.00 96.69 116 ASP A C 1
ATOM 882 O O . ASP A 1 116 ? 7.867 -6.279 7.720 1.00 96.69 116 ASP A O 1
ATOM 886 N N . VAL A 1 117 ? 6.557 -8.070 7.360 1.00 97.62 117 VAL A N 1
ATOM 887 C CA . VAL A 1 117 ? 5.290 -7.411 7.704 1.00 97.62 117 VAL A CA 1
ATOM 888 C C . VAL A 1 117 ? 4.966 -7.673 9.183 1.00 97.62 117 VAL A C 1
ATOM 890 O O . VAL A 1 117 ? 5.050 -8.826 9.602 1.00 97.62 117 VAL A O 1
ATOM 893 N N . PRO A 1 118 ? 4.613 -6.643 9.981 1.00 96.38 118 PRO A N 1
ATOM 894 C CA . PRO A 1 118 ? 4.243 -6.818 11.386 1.00 96.38 118 PRO A CA 1
ATOM 895 C C . PRO A 1 118 ? 3.080 -7.791 11.602 1.00 96.38 118 PRO A C 1
ATOM 897 O O . PRO A 1 118 ? 2.118 -7.799 10.829 1.00 96.38 118 PRO A O 1
ATOM 900 N N . ASP A 1 119 ? 3.138 -8.538 12.707 1.00 93.69 119 ASP A N 1
ATOM 901 C CA . ASP A 1 119 ? 2.058 -9.425 13.140 1.00 93.69 119 ASP A CA 1
ATOM 902 C C . ASP A 1 119 ? 0.728 -8.660 13.263 1.00 93.69 119 ASP A C 1
ATOM 904 O O . ASP A 1 119 ? 0.678 -7.530 13.755 1.00 93.69 119 ASP A O 1
ATOM 908 N N . GLY A 1 120 ? -0.362 -9.282 12.810 1.00 93.31 120 GLY A N 1
ATOM 909 C CA . GLY A 1 120 ? -1.702 -8.682 12.802 1.00 93.31 120 GLY A CA 1
ATOM 910 C C . GLY A 1 120 ? -2.043 -7.864 11.550 1.00 93.31 120 GLY A C 1
ATOM 911 O O . GLY A 1 120 ? -3.212 -7.531 11.368 1.00 93.31 120 GLY A O 1
ATOM 912 N N . CYS A 1 121 ? -1.079 -7.596 10.662 1.00 97.94 121 CYS A N 1
ATOM 913 C CA . CYS A 1 121 ? -1.348 -7.042 9.335 1.00 97.94 121 CYS A CA 1
ATOM 914 C C . CYS A 1 121 ? -1.448 -8.168 8.298 1.00 97.94 121 CYS A C 1
ATOM 916 O O . CYS A 1 121 ? -0.500 -8.919 8.066 1.00 97.94 121 CYS A O 1
ATOM 918 N N . GLU A 1 122 ? -2.609 -8.290 7.661 1.00 97.88 122 GLU A N 1
ATOM 919 C CA . GLU A 1 122 ? -2.836 -9.288 6.617 1.00 97.88 122 GLU A CA 1
ATOM 920 C C . GLU A 1 122 ? -2.189 -8.853 5.296 1.00 97.88 122 GLU A C 1
ATOM 922 O O . GLU A 1 122 ? -2.353 -7.715 4.853 1.00 97.88 122 GLU A O 1
ATOM 927 N N . VAL A 1 123 ? -1.481 -9.768 4.631 1.00 98.25 123 VAL A N 1
ATOM 928 C CA . VAL A 1 123 ? -0.836 -9.496 3.340 1.00 98.25 123 VAL A CA 1
ATOM 929 C C . VAL A 1 123 ? -1.674 -10.069 2.208 1.00 98.25 123 VAL A C 1
ATOM 931 O O . VAL A 1 123 ? -1.781 -11.284 2.055 1.00 98.25 123 VAL A O 1
ATOM 934 N N . ILE A 1 124 ? -2.193 -9.193 1.353 1.00 97.81 124 ILE A N 1
ATOM 935 C CA . ILE A 1 124 ? -2.874 -9.581 0.119 1.00 97.81 124 ILE A CA 1
ATOM 936 C C . ILE A 1 124 ? -1.948 -9.331 -1.055 1.00 97.81 124 ILE A C 1
ATOM 938 O O . ILE A 1 124 ? -1.547 -8.199 -1.332 1.00 97.81 124 ILE A O 1
ATOM 942 N N . THR A 1 125 ? -1.635 -10.403 -1.774 1.00 97.25 125 THR A N 1
ATOM 943 C CA . THR A 1 125 ? -0.823 -10.337 -2.986 1.00 97.25 125 THR A CA 1
ATOM 944 C C . THR A 1 125 ? -1.669 -10.543 -4.229 1.00 97.25 125 THR A C 1
ATOM 946 O O . THR A 1 125 ? -2.722 -11.181 -4.199 1.00 97.25 125 THR A O 1
ATOM 949 N N . GLY A 1 126 ? -1.214 -9.984 -5.343 1.00 95.44 126 GLY A N 1
ATOM 950 C CA . GLY A 1 126 ? -1.868 -10.191 -6.619 1.00 95.44 126 GLY A CA 1
ATOM 951 C C . GLY A 1 126 ? -1.148 -9.518 -7.771 1.00 95.44 126 GLY A C 1
ATOM 952 O O . GLY A 1 126 ? -0.257 -8.682 -7.609 1.00 95.44 126 GLY A O 1
ATOM 953 N N . GLU A 1 127 ? -1.574 -9.879 -8.971 1.00 95.38 127 GLU A N 1
ATOM 954 C CA . GLU A 1 127 ? -1.100 -9.254 -10.193 1.00 95.38 127 GLU A CA 1
ATOM 955 C C . GLU A 1 127 ? -1.841 -7.941 -10.441 1.00 95.38 127 GLU A C 1
ATOM 957 O O . GLU A 1 127 ? -2.846 -7.885 -11.161 1.00 95.38 127 GLU A O 1
ATOM 962 N N . PHE A 1 128 ? -1.354 -6.868 -9.833 1.00 95.56 128 PHE A N 1
ATOM 963 C CA . PHE A 1 128 ? -1.972 -5.558 -9.947 1.00 95.56 128 PHE A CA 1
ATOM 964 C C . PHE A 1 128 ? -1.310 -4.669 -10.990 1.00 95.56 128 PHE A C 1
ATOM 966 O O . PHE A 1 128 ? -1.815 -3.585 -11.223 1.00 95.56 128 PHE A O 1
ATOM 973 N N . TRP A 1 129 ? -0.255 -5.088 -11.675 1.00 94.31 129 TRP A N 1
ATOM 974 C CA . TRP A 1 129 ? 0.340 -4.304 -12.759 1.00 94.31 129 TRP A CA 1
ATOM 975 C C . TRP A 1 129 ? -0.511 -4.312 -14.046 1.00 94.31 129 TRP A C 1
ATOM 977 O O . TRP A 1 129 ? -1.025 -5.359 -14.435 1.00 94.31 129 TRP A O 1
ATOM 987 N N . GLN A 1 130 ? -0.636 -3.170 -14.740 1.00 91.25 130 GLN A N 1
ATOM 988 C CA . GLN A 1 130 ? -1.304 -3.062 -16.045 1.00 91.25 130 GLN A CA 1
ATOM 989 C C . GLN A 1 130 ? -0.458 -2.366 -17.121 1.00 91.25 130 GLN A C 1
ATOM 991 O O . GLN A 1 130 ? -0.137 -1.184 -17.015 1.00 91.25 130 GLN A O 1
ATOM 996 N N . GLY A 1 131 ? -0.249 -3.061 -18.243 1.00 86.88 131 GLY A N 1
ATOM 997 C CA . GLY A 1 131 ? 0.355 -2.494 -19.451 1.00 86.88 131 GLY A CA 1
ATOM 998 C C . GLY A 1 131 ? 1.858 -2.236 -19.323 1.00 86.88 131 GLY A C 1
ATOM 999 O O . GLY A 1 131 ? 2.524 -2.776 -18.446 1.00 86.88 131 GLY A O 1
ATOM 1000 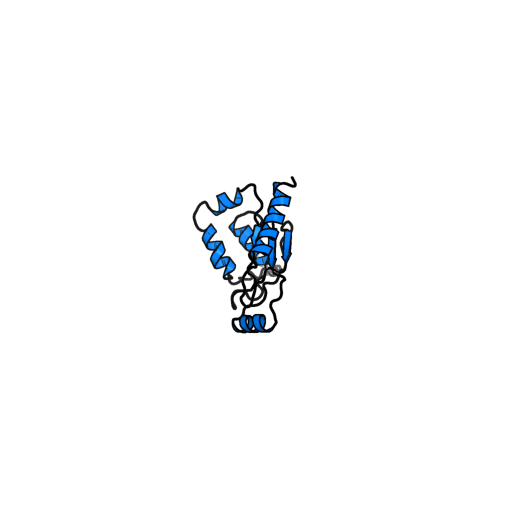N N . ALA A 1 132 ? 2.396 -1.402 -20.214 1.00 84.62 132 ALA A N 1
ATOM 1001 C CA . ALA A 1 132 ? 3.836 -1.134 -20.300 1.00 84.62 132 ALA A CA 1
ATOM 1002 C C . ALA A 1 132 ? 4.376 -0.193 -19.204 1.00 84.62 132 ALA A C 1
ATOM 1004 O O . ALA A 1 132 ? 5.586 -0.059 -19.045 1.00 84.62 132 ALA A O 1
ATOM 1005 N N . PHE A 1 133 ? 3.490 0.474 -18.459 1.00 86.88 133 PHE A N 1
ATOM 1006 C CA . PHE A 1 133 ? 3.852 1.415 -17.401 1.00 86.88 133 PHE A CA 1
ATOM 1007 C C . PHE A 1 133 ? 3.427 0.873 -16.039 1.00 86.88 133 PHE A C 1
ATOM 1009 O O . PHE A 1 133 ? 2.400 0.208 -15.939 1.00 86.88 133 PHE A O 1
ATOM 1016 N N . ALA A 1 134 ? 4.171 1.224 -14.990 1.00 89.56 134 ALA A N 1
ATOM 1017 C CA . ALA A 1 134 ? 3.882 0.890 -13.599 1.00 89.56 134 ALA A CA 1
ATOM 1018 C C . ALA A 1 134 ? 2.578 1.549 -13.126 1.00 89.56 134 ALA A C 1
ATOM 1020 O O . ALA A 1 134 ? 2.577 2.593 -12.472 1.00 89.56 134 ALA A O 1
ATOM 1021 N N . ARG A 1 135 ? 1.440 0.945 -13.478 1.00 91.25 135 ARG A N 1
ATOM 1022 C CA . ARG A 1 135 ? 0.100 1.381 -13.082 1.00 91.25 135 ARG A CA 1
ATOM 1023 C C . ARG A 1 135 ? -0.700 0.220 -12.532 1.00 91.25 135 ARG A C 1
ATOM 1025 O O . ARG A 1 135 ? -0.648 -0.889 -13.059 1.00 91.25 135 ARG A O 1
ATOM 1032 N N . HIS A 1 136 ? -1.470 0.504 -11.488 1.00 93.88 136 HIS A N 1
ATOM 1033 C CA . HIS A 1 136 ? -2.380 -0.474 -10.919 1.00 93.88 136 HIS A CA 1
ATOM 1034 C C . HIS A 1 136 ? -3.528 -0.784 -11.892 1.00 93.88 136 HIS A C 1
ATOM 1036 O O . HIS A 1 136 ? -4.164 0.120 -12.437 1.00 93.88 136 HIS A O 1
ATOM 1042 N N . THR A 1 137 ? -3.852 -2.064 -12.050 1.00 93.81 137 THR A N 1
ATOM 1043 C CA . THR A 1 137 ? -5.046 -2.541 -12.737 1.00 93.81 137 THR A CA 1
ATOM 1044 C C . THR A 1 137 ? -6.248 -2.163 -11.888 1.00 93.81 137 THR A C 1
ATOM 1046 O O . THR A 1 137 ? -6.542 -2.828 -10.891 1.00 93.81 137 THR A O 1
ATOM 1049 N N . ARG A 1 138 ? -6.985 -1.128 -12.305 1.00 92.81 138 ARG A N 1
ATOM 1050 C CA . ARG A 1 138 ? -8.135 -0.594 -11.554 1.00 92.81 138 ARG A CA 1
ATOM 1051 C C . ARG A 1 138 ? -9.109 -1.687 -11.114 1.00 92.81 138 ARG A C 1
ATOM 1053 O O . ARG A 1 138 ? -9.514 -1.713 -9.960 1.00 92.81 138 ARG A O 1
ATOM 1060 N N . ARG A 1 139 ? -9.458 -2.606 -12.022 1.00 95.19 139 ARG A N 1
ATOM 1061 C CA . ARG A 1 139 ? -10.428 -3.678 -11.753 1.00 95.19 139 ARG A CA 1
ATOM 1062 C C . ARG A 1 139 ? -9.926 -4.678 -10.707 1.00 95.19 139 ARG A C 1
ATOM 1064 O O . ARG A 1 139 ? -10.645 -4.967 -9.762 1.00 95.19 139 ARG A O 1
ATOM 1071 N N . ARG A 1 140 ? -8.701 -5.191 -10.864 1.00 95.19 140 ARG A N 1
ATOM 1072 C CA . ARG A 1 140 ? -8.130 -6.185 -9.936 1.00 95.19 140 ARG A CA 1
ATOM 1073 C C . ARG A 1 140 ? -7.910 -5.581 -8.551 1.00 95.19 140 ARG A C 1
ATOM 1075 O O . ARG A 1 140 ? -8.259 -6.211 -7.561 1.00 95.19 140 ARG A O 1
ATOM 1082 N N . LEU A 1 141 ? -7.407 -4.347 -8.493 1.00 95.75 141 LEU A N 1
ATOM 1083 C CA . LEU A 1 141 ? -7.219 -3.644 -7.228 1.00 95.75 141 LEU A CA 1
ATOM 1084 C C . LEU A 1 141 ? -8.559 -3.364 -6.531 1.00 95.75 141 LEU A C 1
ATOM 1086 O O . LEU A 1 141 ? -8.684 -3.619 -5.339 1.00 95.75 141 LEU A O 1
ATOM 1090 N N . ALA A 1 142 ? -9.576 -2.905 -7.269 1.00 95.50 142 ALA A N 1
ATOM 1091 C CA . ALA A 1 142 ? -10.907 -2.675 -6.707 1.00 95.50 142 ALA A CA 1
ATOM 1092 C C . ALA A 1 142 ? -11.521 -3.959 -6.132 1.00 95.50 142 ALA A C 1
ATOM 1094 O O . ALA A 1 142 ? -12.095 -3.915 -5.050 1.00 95.50 142 ALA A O 1
ATOM 1095 N N . TYR A 1 143 ? -11.366 -5.101 -6.809 1.00 96.62 143 TYR A N 1
ATOM 1096 C CA . TYR A 1 143 ? -11.839 -6.382 -6.282 1.00 96.62 143 TYR A CA 1
ATOM 1097 C C . TYR A 1 143 ? -11.069 -6.843 -5.046 1.00 96.62 143 TYR A C 1
ATOM 1099 O O . TYR A 1 143 ? -11.695 -7.355 -4.127 1.00 96.62 143 TYR A O 1
ATOM 1107 N N . ALA A 1 144 ? -9.752 -6.629 -4.987 1.00 96.56 144 ALA A N 1
ATOM 1108 C CA . ALA A 1 144 ? -8.970 -6.945 -3.793 1.00 96.56 144 ALA A CA 1
ATOM 1109 C C . ALA A 1 144 ? -9.426 -6.107 -2.587 1.00 96.56 144 ALA A C 1
ATOM 1111 O O . ALA A 1 144 ? -9.713 -6.656 -1.527 1.00 96.56 144 ALA A O 1
ATOM 1112 N N . VAL A 1 145 ? -9.582 -4.791 -2.771 1.00 95.88 145 VAL A N 1
ATOM 1113 C CA . VAL A 1 145 ? -10.081 -3.889 -1.721 1.00 95.88 145 VAL A CA 1
ATOM 1114 C C . VAL A 1 145 ? -11.508 -4.257 -1.313 1.00 95.88 145 VAL A C 1
ATOM 1116 O O . VAL A 1 145 ? -11.800 -4.363 -0.126 1.00 95.88 145 VAL A O 1
ATOM 1119 N N . TRP A 1 146 ? -12.400 -4.496 -2.276 1.00 95.38 146 TRP A N 1
ATOM 1120 C CA . TRP A 1 146 ? -13.773 -4.900 -1.979 1.00 95.38 146 TRP A CA 1
ATOM 1121 C C . TRP A 1 146 ? -13.835 -6.237 -1.236 1.00 95.38 146 TRP A C 1
ATOM 1123 O O . TRP A 1 146 ? -14.601 -6.363 -0.286 1.00 95.38 146 TRP A O 1
ATOM 1133 N N . GLY A 1 147 ? -13.004 -7.208 -1.620 1.00 95.12 147 GLY A N 1
ATOM 1134 C CA . GLY A 1 147 ? -12.882 -8.491 -0.932 1.00 95.12 147 GLY A CA 1
ATOM 1135 C C . GLY A 1 147 ? -12.570 -8.303 0.551 1.00 95.12 147 GLY A C 1
ATOM 1136 O O . GLY A 1 147 ? -13.329 -8.786 1.389 1.00 95.12 147 GLY A O 1
ATOM 1137 N N . VAL A 1 148 ? -11.548 -7.500 0.867 1.00 94.06 148 VAL A N 1
ATOM 1138 C CA . VAL A 1 148 ? -11.188 -7.140 2.251 1.00 94.06 148 VAL A CA 1
ATOM 1139 C C . VAL A 1 148 ? -12.362 -6.524 2.997 1.00 94.06 148 VAL A C 1
ATOM 1141 O O . VAL A 1 148 ? -12.712 -6.972 4.087 1.00 94.06 148 VAL A O 1
ATOM 1144 N N . LEU A 1 149 ? -12.969 -5.487 2.417 1.00 93.31 149 LEU A N 1
ATOM 1145 C CA . LEU A 1 149 ? -14.038 -4.747 3.079 1.00 93.31 149 LEU A CA 1
ATOM 1146 C C . LEU A 1 149 ? -15.260 -5.635 3.315 1.00 93.31 149 LEU A C 1
ATOM 1148 O O . LEU A 1 149 ? -15.821 -5.614 4.403 1.00 93.31 149 LEU A O 1
ATOM 1152 N N . SER A 1 150 ? -15.639 -6.455 2.334 1.00 93.00 150 SER A N 1
ATOM 1153 C CA . SER A 1 150 ? -16.768 -7.376 2.468 1.00 93.00 150 SER A CA 1
ATOM 1154 C C . SER A 1 150 ? -16.539 -8.408 3.573 1.00 93.00 150 SER A C 1
ATOM 1156 O O . SER A 1 150 ? -17.421 -8.615 4.397 1.00 93.00 150 SER A O 1
ATOM 1158 N N . GLN A 1 151 ? -15.344 -8.995 3.662 1.00 90.31 151 GLN A N 1
ATOM 1159 C CA . GLN A 1 151 ? -15.027 -9.978 4.699 1.00 90.31 151 GLN A CA 1
ATOM 1160 C C . GLN A 1 151 ? -15.008 -9.351 6.094 1.00 90.31 151 GLN A C 1
ATOM 1162 O O . GLN A 1 151 ? -15.548 -9.930 7.029 1.00 90.31 151 GLN A O 1
ATOM 1167 N N . ARG A 1 152 ? -14.415 -8.160 6.235 1.00 88.38 152 ARG A N 1
ATOM 1168 C CA . ARG A 1 152 ? -14.219 -7.526 7.545 1.00 88.38 152 ARG A CA 1
ATOM 1169 C C . ARG A 1 152 ? -15.422 -6.740 8.060 1.00 88.38 152 ARG A C 1
ATOM 1171 O O . ARG A 1 152 ? -15.514 -6.548 9.263 1.00 88.38 152 ARG A O 1
ATOM 1178 N N . LEU A 1 153 ? -16.305 -6.267 7.179 1.00 85.62 153 LEU A N 1
ATOM 1179 C CA . LEU A 1 153 ? -17.476 -5.466 7.565 1.00 85.62 153 LEU A CA 1
ATOM 1180 C C . LEU A 1 153 ? -18.798 -6.234 7.482 1.00 85.62 153 LEU A C 1
ATOM 1182 O O . LEU A 1 153 ? -19.759 -5.833 8.127 1.00 85.62 153 LEU A O 1
ATOM 1186 N N . LEU A 1 154 ? -18.876 -7.283 6.656 1.00 81.06 154 LEU A N 1
ATOM 1187 C CA . LEU A 1 154 ? -20.103 -8.070 6.461 1.00 81.06 154 LEU A CA 1
ATOM 1188 C C . LEU A 1 154 ? -19.967 -9.520 6.946 1.00 81.06 154 LEU A C 1
ATOM 1190 O O . LEU A 1 154 ? -20.970 -10.220 7.028 1.00 81.06 154 LEU A O 1
ATOM 1194 N N . GLY A 1 155 ? -18.742 -9.988 7.210 1.00 65.19 155 GLY A N 1
ATOM 1195 C CA . GLY A 1 155 ? -18.463 -11.331 7.735 1.00 65.19 155 GLY A CA 1
ATOM 1196 C C . GLY A 1 155 ? -18.447 -11.431 9.265 1.00 65.19 155 GLY A C 1
ATOM 1197 O O . GLY A 1 155 ? -18.212 -12.520 9.785 1.00 65.19 155 GLY A O 1
ATOM 1198 N N . SER A 1 156 ? -18.663 -10.309 9.957 1.00 55.69 156 SER A N 1
ATOM 1199 C CA . SER A 1 156 ? -18.844 -10.177 11.411 1.00 55.69 156 SER A CA 1
ATOM 1200 C C . SER A 1 156 ? -20.306 -10.288 11.815 1.00 55.69 156 SER A C 1
ATOM 1202 O O . SER A 1 156 ? -21.116 -9.586 11.165 1.00 55.69 156 SER A O 1
#

Sequence (156 aa):
MARTRGQHPPGGRRRHSDLRRRHHRTGKLLHELVPIFLPAGVREVVAAVDGPIVLVTNLLTEGRGMKGFTAGAAVSRISEVIGRSVDVVIVNTGHPGEESLARYADEHKEPLPVGDVPDGCEVITGEFWQGAFARHTRRRLAYAVWGVLSQRLLGS

pLDDT: mean 81.05, std 20.39, range [33.75, 98.25]